Protein AF-A0A7S4DEA1-F1 (afdb_monomer_lite)

Foldseek 3Di:
DDQDDPDPVQDDDADWAWAQDDDQQKTWIWGFDDQDTWIWIQRRVVSDIDTAAEDDDDDAGFHPWHWYWDDDDQWTWIKTAWGAGPVRDIDGWIKIWTWHDDPRIHTYIFTDDPVRDGDPPPDD

Sequence (124 aa):
EALPLPPRDQWIGKRPLVGVANRTGHLIVHVEHKGSNRVLLFDFHKKEWTSVQQIGQPPCVKDGAASVATNMEDKQSLWVFGGEQENGSLSNALFEFKIDLGPQSKYNAFQTDLDGVLIEQKGR

Organism: NCBI:txid91324

Secondary structure (DSSP, 8-state):
-PPPPPPTTT--SS--EEE---SSSEEEEEEEETTEEEEEEEETTTTEEEEEEE-SPPPPPEES-EEEEEEETTEEEEEEE--EETTSPBP--EEEEEEE-STT-EEEEEEE-TT--B------

InterPro domains:
  IPR015915 Kelch-type beta-propeller [G3DSA:2.120.10.80] (9-107)
  IPR015915 Kelch-type beta-propeller [SSF117281] (33-100)

pLDDT: mean 74.73, std 12.16, range [34.91, 87.81]

Radius of gyration: 14.28 Å; chains: 1; bounding box: 41×28×36 Å

Structure (mmCIF, N/CA/C/O backbone):
data_AF-A0A7S4DEA1-F1
#
_entry.id   AF-A0A7S4DEA1-F1
#
loop_
_atom_site.group_PDB
_atom_site.id
_atom_site.type_symbol
_atom_site.label_atom_id
_atom_site.label_alt_id
_atom_site.label_comp_id
_atom_site.label_asym_id
_atom_site.label_entity_id
_atom_site.label_seq_id
_atom_site.pdbx_PDB_ins_code
_atom_site.Cartn_x
_atom_site.Cartn_y
_atom_site.Cartn_z
_atom_site.occupancy
_atom_site.B_iso_or_equiv
_atom_site.auth_seq_id
_atom_site.auth_comp_id
_atom_site.auth_asym_id
_atom_site.auth_atom_id
_atom_site.pdbx_PDB_model_num
ATOM 1 N N . GLU A 1 1 ? -23.482 -15.583 -0.137 1.00 59.22 1 GLU A N 1
ATOM 2 C CA . GLU A 1 1 ? -23.846 -14.214 -0.562 1.00 59.22 1 GLU A CA 1
ATOM 3 C C . GLU A 1 1 ? -22.601 -13.574 -1.170 1.00 59.22 1 GLU A C 1
ATOM 5 O O . GLU A 1 1 ? -21.526 -13.801 -0.626 1.00 59.22 1 GLU A O 1
ATOM 10 N N . ALA A 1 2 ? -22.694 -12.892 -2.315 1.00 64.19 2 ALA A N 1
ATOM 11 C CA . ALA A 1 2 ? -21.530 -12.233 -2.922 1.00 64.19 2 ALA A CA 1
ATOM 12 C C . ALA A 1 2 ? -21.141 -10.981 -2.112 1.00 64.19 2 ALA A C 1
ATOM 14 O O . ALA A 1 2 ? -22.022 -10.307 -1.579 1.00 64.19 2 ALA A O 1
ATOM 15 N N . LEU A 1 3 ? -19.842 -10.675 -2.009 1.00 65.81 3 LEU A N 1
ATOM 16 C CA . LEU A 1 3 ? -19.385 -9.437 -1.368 1.00 65.81 3 LEU A CA 1
ATOM 17 C C . LEU A 1 3 ? -19.885 -8.216 -2.160 1.00 65.81 3 LEU A C 1
ATOM 19 O O . LEU A 1 3 ? -19.933 -8.278 -3.393 1.00 65.81 3 LEU A O 1
ATOM 23 N N . PRO A 1 4 ? -20.245 -7.108 -1.488 1.00 74.88 4 PRO A N 1
ATOM 24 C CA . PRO A 1 4 ? -20.620 -5.885 -2.178 1.00 74.88 4 PRO A CA 1
ATOM 25 C C . PRO A 1 4 ? -19.432 -5.380 -3.000 1.00 74.88 4 PRO A C 1
ATOM 27 O O . PRO A 1 4 ? -18.288 -5.369 -2.538 1.00 74.88 4 PRO A O 1
ATOM 30 N N . LEU A 1 5 ? -19.706 -4.956 -4.231 1.00 68.88 5 LEU A N 1
ATOM 31 C CA . LEU A 1 5 ? -18.684 -4.362 -5.083 1.00 68.88 5 LEU A CA 1
ATOM 32 C C . LEU A 1 5 ? -18.187 -3.050 -4.452 1.00 68.88 5 LEU A C 1
ATOM 34 O O . LEU A 1 5 ? -19.003 -2.306 -3.900 1.00 68.88 5 LEU A O 1
ATOM 38 N N . PRO A 1 6 ? -16.886 -2.727 -4.563 1.00 67.75 6 PRO A N 1
ATOM 39 C CA . PRO A 1 6 ? -16.404 -1.395 -4.240 1.00 67.75 6 PRO A CA 1
ATOM 40 C C . PRO A 1 6 ? -17.182 -0.323 -5.021 1.00 67.75 6 PRO A C 1
ATOM 42 O O . PRO A 1 6 ? -17.655 -0.604 -6.131 1.00 67.75 6 PRO A O 1
ATOM 45 N N . PRO A 1 7 ? -17.311 0.897 -4.475 1.00 70.62 7 PRO A N 1
ATOM 46 C CA . PRO A 1 7 ? -17.949 2.023 -5.151 1.00 70.62 7 PRO A CA 1
ATOM 47 C C . PRO A 1 7 ? -17.453 2.189 -6.597 1.00 70.62 7 PRO A C 1
ATOM 49 O O . PRO A 1 7 ? -16.262 2.060 -6.883 1.00 70.62 7 PRO A O 1
ATOM 52 N N . ARG A 1 8 ? -18.367 2.427 -7.548 1.00 59.81 8 ARG A N 1
ATOM 53 C CA . ARG A 1 8 ? -18.050 2.440 -8.995 1.00 59.81 8 ARG A CA 1
ATOM 54 C C . ARG A 1 8 ? -17.057 3.535 -9.397 1.00 59.81 8 ARG A C 1
ATOM 56 O O . ARG A 1 8 ? -16.355 3.373 -10.382 1.00 59.81 8 ARG A O 1
ATOM 63 N N . ASP A 1 9 ? -16.988 4.618 -8.636 1.00 59.97 9 ASP A N 1
ATOM 64 C CA . ASP A 1 9 ? -16.009 5.706 -8.737 1.00 59.97 9 ASP A CA 1
ATOM 65 C C . ASP A 1 9 ? -14.618 5.336 -8.180 1.00 59.97 9 ASP A C 1
ATOM 67 O O . ASP A 1 9 ? -13.651 6.081 -8.349 1.00 59.97 9 ASP A O 1
ATOM 71 N N . GLN A 1 10 ? -14.504 4.181 -7.521 1.00 57.06 10 GLN A N 1
ATOM 72 C CA . GLN A 1 10 ? -13.250 3.613 -7.024 1.00 57.06 10 GLN A CA 1
ATOM 73 C C . GLN A 1 10 ? -12.718 2.483 -7.918 1.00 57.06 10 GLN A C 1
ATOM 75 O O . GLN A 1 10 ? -11.528 2.183 -7.865 1.00 57.06 10 GLN A O 1
ATOM 80 N N . TRP A 1 11 ? -13.561 1.908 -8.783 1.00 56.12 11 TRP A N 1
ATOM 81 C CA . TRP A 1 11 ? -13.133 1.041 -9.881 1.00 56.12 11 TRP A CA 1
ATOM 82 C C . TRP A 1 11 ? -12.815 1.883 -11.103 1.00 56.12 11 TRP A C 1
ATOM 84 O O . TRP A 1 11 ? -13.720 2.304 -11.822 1.00 56.12 11 TRP A O 1
ATOM 94 N N . ILE A 1 12 ? -11.539 2.110 -11.386 1.00 48.94 12 ILE A N 1
ATOM 95 C CA . ILE A 1 12 ? -11.179 2.806 -12.615 1.00 48.94 12 ILE A CA 1
ATOM 96 C C . ILE A 1 12 ? -9.999 2.095 -13.272 1.00 48.94 12 ILE A C 1
ATOM 98 O O . ILE A 1 12 ? -8.944 1.991 -12.677 1.00 48.94 12 ILE A O 1
ATOM 102 N N . GLY A 1 13 ? -10.226 1.590 -14.490 1.00 49.03 13 GLY A N 1
ATOM 103 C CA . GLY A 1 13 ? -9.223 1.277 -15.516 1.00 49.03 13 GLY A CA 1
ATOM 104 C C . GLY A 1 13 ? -8.019 0.405 -15.127 1.00 49.03 13 GLY A C 1
ATOM 105 O O . GLY A 1 13 ? -7.046 0.898 -14.581 1.00 49.03 13 GLY A O 1
ATOM 106 N N . LYS A 1 14 ? -8.022 -0.841 -15.625 1.00 53.91 14 LYS A N 1
ATOM 107 C CA . LYS A 1 14 ? -6.961 -1.866 -15.515 1.00 53.91 14 LYS A CA 1
ATOM 108 C C . LYS A 1 14 ? -6.759 -2.481 -14.119 1.00 53.91 14 LYS A C 1
ATOM 110 O O . LYS A 1 14 ? -7.408 -2.105 -13.154 1.00 53.91 14 LYS A O 1
ATOM 115 N N . ARG A 1 15 ? -6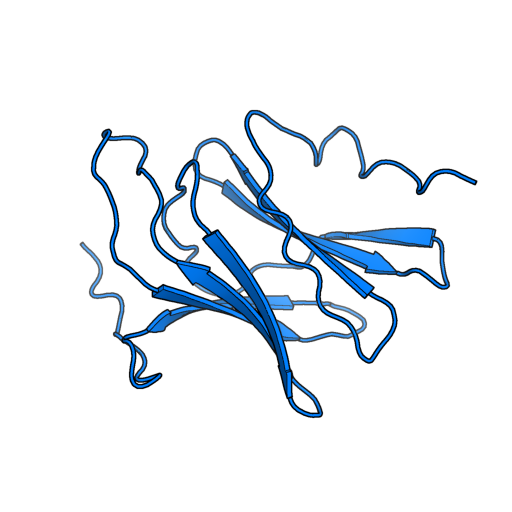.036 -3.612 -14.123 1.00 59.44 15 ARG A N 1
ATOM 116 C CA . ARG A 1 15 ? -6.121 -4.731 -13.170 1.00 59.44 15 ARG A CA 1
ATOM 117 C C . ARG A 1 15 ? -5.814 -4.258 -11.741 1.00 59.44 15 ARG A C 1
ATOM 119 O O . ARG A 1 15 ? -4.654 -3.969 -11.468 1.00 59.44 15 ARG A O 1
ATOM 126 N N . PRO A 1 16 ? -6.803 -4.200 -10.830 1.00 61.03 16 PRO A N 1
ATOM 127 C CA . PRO A 1 16 ? -6.510 -3.905 -9.436 1.00 61.03 16 PRO A CA 1
ATOM 128 C C . PRO A 1 16 ? -5.597 -4.994 -8.874 1.00 61.03 16 PRO A C 1
ATOM 130 O O . PRO A 1 16 ? -5.800 -6.185 -9.138 1.00 61.03 16 PRO A O 1
ATOM 133 N N . LEU A 1 17 ? -4.604 -4.583 -8.096 1.00 63.56 17 LEU A N 1
ATOM 134 C CA . LEU A 1 17 ? -3.746 -5.496 -7.366 1.00 63.56 17 LEU A CA 1
ATOM 135 C C . LEU A 1 17 ? -4.419 -5.821 -6.039 1.00 63.56 17 LEU A C 1
ATOM 137 O O . LEU A 1 17 ? -4.607 -4.986 -5.155 1.00 63.56 17 LEU A O 1
ATOM 141 N N . VAL A 1 18 ? -4.822 -7.075 -5.898 1.00 60.97 18 VAL A N 1
ATOM 142 C CA . VAL A 1 18 ? -5.537 -7.525 -4.707 1.00 60.97 18 VAL A CA 1
ATOM 143 C C . VAL A 1 18 ? -4.548 -8.238 -3.797 1.00 60.97 18 VAL A C 1
ATOM 145 O O . VAL A 1 18 ? -4.128 -9.351 -4.097 1.00 60.97 18 VAL A O 1
ATOM 148 N N . GLY A 1 19 ? -4.185 -7.600 -2.685 1.00 63.03 19 GLY A N 1
ATOM 149 C CA . GLY A 1 19 ? -3.397 -8.224 -1.624 1.00 63.03 19 GLY A CA 1
ATOM 150 C C . GLY A 1 19 ? -4.271 -8.505 -0.407 1.00 63.03 19 GLY A C 1
ATOM 151 O O . GLY A 1 19 ? -4.734 -7.586 0.255 1.00 63.03 19 GLY A O 1
ATOM 152 N N . VAL A 1 20 ? -4.504 -9.774 -0.076 1.00 62.62 20 VAL A N 1
ATOM 153 C CA . VAL A 1 20 ? -5.371 -10.140 1.056 1.00 62.62 20 VAL A CA 1
ATOM 154 C C . VAL A 1 20 ? -4.570 -10.141 2.361 1.00 62.62 20 VAL A C 1
ATOM 156 O O . VAL A 1 20 ? -3.692 -10.982 2.525 1.00 62.62 20 VAL A O 1
ATOM 159 N N . ALA A 1 21 ? -4.890 -9.250 3.306 1.00 62.66 21 ALA A N 1
ATOM 160 C CA . ALA A 1 21 ? -4.334 -9.256 4.668 1.00 62.66 21 ALA A CA 1
ATOM 161 C C . ALA A 1 21 ? -5.394 -9.736 5.666 1.00 62.66 21 ALA A C 1
ATOM 163 O O . ALA A 1 21 ? -6.518 -9.263 5.607 1.00 62.66 21 ALA A O 1
ATOM 164 N N . ASN A 1 22 ? -5.081 -10.625 6.616 1.00 59.72 22 ASN A N 1
ATOM 165 C CA . ASN A 1 22 ? -6.012 -10.952 7.711 1.00 59.72 22 ASN A CA 1
ATOM 166 C C . ASN A 1 22 ? -5.315 -11.270 9.052 1.00 59.72 22 ASN A C 1
ATOM 168 O O . ASN A 1 22 ? -4.438 -12.128 9.127 1.00 59.72 22 ASN A O 1
ATOM 172 N N . ARG A 1 23 ? -5.720 -10.520 10.093 1.00 53.00 23 ARG A N 1
ATOM 173 C CA . ARG A 1 23 ? -5.861 -10.922 11.515 1.00 53.00 23 ARG A CA 1
ATOM 174 C C . ARG A 1 23 ? -7.059 -10.190 12.168 1.00 53.00 23 ARG A C 1
ATOM 176 O O . ARG A 1 23 ? -7.572 -10.649 13.178 1.00 53.00 23 ARG A O 1
ATOM 183 N N . THR A 1 24 ? -7.543 -9.091 11.563 1.00 64.81 24 THR A N 1
ATOM 184 C CA . THR A 1 24 ? -8.628 -8.217 12.068 1.00 64.81 24 THR A CA 1
ATOM 185 C C . THR A 1 24 ? -9.922 -8.224 11.238 1.00 64.81 24 THR A C 1
ATOM 187 O O . THR A 1 24 ? -10.828 -7.457 11.540 1.00 64.81 24 THR A O 1
ATOM 190 N N . GLY A 1 25 ? -10.024 -9.047 10.186 1.00 72.38 25 GLY A N 1
ATOM 191 C CA . GLY A 1 25 ? -11.243 -9.113 9.364 1.00 72.38 25 GLY A CA 1
ATOM 192 C C . GLY A 1 25 ? -11.407 -7.969 8.355 1.00 72.38 25 GLY A C 1
ATOM 193 O O . GLY A 1 25 ? -12.529 -7.529 8.114 1.00 72.38 25 GLY A O 1
ATOM 194 N N . HIS A 1 26 ? -10.313 -7.519 7.732 1.00 78.44 26 HIS A N 1
ATOM 195 C CA . HIS A 1 26 ? -10.351 -6.571 6.613 1.00 78.44 26 HIS A CA 1
ATOM 196 C C . HIS A 1 26 ? -9.820 -7.214 5.327 1.00 78.44 26 HIS A C 1
ATOM 198 O O . HIS A 1 26 ? -8.977 -8.097 5.391 1.00 78.44 26 HIS A O 1
ATOM 204 N N . LEU A 1 27 ? -10.290 -6.778 4.159 1.00 81.25 27 LEU A N 1
ATOM 205 C CA . LEU A 1 27 ? -9.650 -7.045 2.866 1.00 81.25 27 LEU A CA 1
ATOM 206 C C . LEU A 1 27 ? -9.008 -5.746 2.374 1.00 81.25 27 LEU A C 1
ATOM 208 O O . LEU A 1 27 ? -9.680 -4.721 2.302 1.00 81.25 27 LEU A O 1
ATOM 212 N N . ILE A 1 28 ? -7.723 -5.805 2.025 1.00 80.56 28 ILE A N 1
ATOM 213 C CA . ILE A 1 28 ? -6.970 -4.672 1.486 1.00 80.56 28 ILE A CA 1
ATOM 214 C C . ILE A 1 28 ? -6.951 -4.792 -0.038 1.00 80.56 28 ILE A C 1
ATOM 216 O O . ILE A 1 28 ? -6.646 -5.842 -0.596 1.00 80.56 28 ILE A O 1
ATOM 220 N N . VAL A 1 29 ? -7.308 -3.726 -0.737 1.00 80.06 29 VAL A N 1
ATOM 221 C CA . VAL A 1 29 ? -7.267 -3.685 -2.199 1.00 80.06 29 VAL A CA 1
ATOM 222 C C . VAL A 1 29 ? -6.447 -2.484 -2.611 1.00 80.06 29 VAL A C 1
ATOM 224 O O . VAL A 1 29 ? -6.789 -1.353 -2.275 1.00 80.06 29 VAL A O 1
ATOM 227 N N . HIS A 1 30 ? -5.369 -2.727 -3.346 1.00 80.62 30 HIS A N 1
ATOM 228 C CA . HIS A 1 30 ? -4.562 -1.672 -3.932 1.00 80.62 30 HIS A CA 1
ATOM 229 C C . HIS A 1 30 ? -4.957 -1.510 -5.393 1.00 80.62 30 HIS A C 1
ATOM 231 O O . HIS A 1 30 ? -4.868 -2.416 -6.217 1.00 80.62 30 HIS A O 1
ATOM 237 N N . VAL A 1 31 ? -5.490 -0.340 -5.698 1.00 75.38 31 VAL A N 1
ATOM 238 C CA . VAL A 1 31 ? -5.958 0.008 -7.028 1.00 75.38 31 VAL A CA 1
ATOM 239 C C . VAL A 1 31 ? -4.978 1.003 -7.611 1.00 75.38 31 VAL A C 1
ATOM 241 O O . VAL A 1 31 ? -4.732 2.064 -7.034 1.00 75.38 31 VAL A O 1
ATOM 244 N N . GLU A 1 32 ? -4.447 0.661 -8.774 1.00 72.25 32 GLU A N 1
ATOM 245 C CA . GLU A 1 32 ? -3.566 1.526 -9.535 1.00 72.25 32 GLU A CA 1
ATOM 246 C C . GLU A 1 32 ? -4.260 1.961 -10.826 1.00 72.25 32 GLU A C 1
ATOM 248 O O . GLU A 1 32 ? -4.749 1.125 -11.586 1.00 72.25 32 GLU A O 1
ATOM 253 N N . HIS A 1 33 ? -4.333 3.270 -11.075 1.00 64.62 33 HIS A N 1
ATOM 254 C CA . HIS A 1 33 ? -4.991 3.814 -12.261 1.00 64.62 33 HIS A CA 1
ATOM 255 C C . HIS A 1 33 ? -4.433 5.180 -12.664 1.00 64.62 33 HIS A C 1
ATOM 257 O O . HIS A 1 33 ? -4.545 6.128 -11.890 1.00 64.62 33 HIS A O 1
ATOM 263 N N . LYS A 1 34 ? -3.918 5.296 -13.901 1.00 60.09 34 LYS A N 1
ATOM 264 C CA . LYS A 1 34 ? -3.535 6.554 -14.588 1.00 60.09 34 LYS A CA 1
ATOM 265 C C . LYS A 1 34 ? -2.975 7.629 -13.641 1.00 60.09 34 LYS A C 1
ATOM 267 O O . LYS A 1 34 ? -3.608 8.662 -13.417 1.00 60.09 34 LYS A O 1
ATOM 272 N N . GLY A 1 35 ? -1.820 7.351 -13.042 1.00 62.41 35 GLY A N 1
ATOM 273 C CA . GLY A 1 35 ? -1.149 8.265 -12.110 1.00 62.41 35 GLY A CA 1
ATOM 274 C C . GLY A 1 35 ? -1.717 8.340 -10.682 1.00 62.41 35 GLY A C 1
ATOM 275 O O . GLY A 1 35 ? -1.249 9.161 -9.898 1.00 62.41 35 GLY A O 1
ATOM 276 N N . SER A 1 36 ? -2.690 7.505 -10.308 1.00 69.50 36 SER A N 1
ATOM 277 C CA . SER A 1 36 ? -3.231 7.416 -8.946 1.00 69.50 36 SER A CA 1
ATOM 278 C C . SER A 1 36 ? -3.036 6.020 -8.355 1.00 69.50 36 SER A C 1
ATOM 280 O O . SER A 1 36 ? -3.419 5.018 -8.954 1.00 69.50 36 SER A O 1
ATOM 282 N N . ASN A 1 37 ? -2.485 5.986 -7.142 1.00 76.94 37 ASN A N 1
ATOM 283 C CA . ASN A 1 37 ? -2.528 4.836 -6.248 1.00 76.94 37 ASN A CA 1
ATOM 284 C C . ASN A 1 37 ? -3.657 5.046 -5.242 1.00 76.94 37 ASN A C 1
ATOM 286 O O . ASN A 1 37 ? -3.777 6.133 -4.676 1.00 76.94 37 ASN A O 1
ATOM 290 N N . ARG A 1 38 ? -4.477 4.023 -5.012 1.00 80.75 38 ARG A N 1
ATOM 291 C CA . ARG A 1 38 ? -5.511 4.027 -3.976 1.00 80.75 38 ARG A CA 1
ATOM 292 C C . ARG A 1 38 ? -5.453 2.737 -3.188 1.00 80.75 38 ARG A C 1
ATOM 294 O O . ARG A 1 38 ? -5.311 1.666 -3.765 1.00 80.75 38 ARG A O 1
ATOM 301 N N . VAL A 1 39 ? -5.634 2.836 -1.881 1.00 83.94 39 VAL A N 1
ATOM 302 C CA . VAL A 1 39 ? -5.840 1.673 -1.022 1.00 83.94 39 VAL A CA 1
ATOM 303 C C . VAL A 1 39 ? -7.272 1.717 -0.512 1.00 83.94 39 VAL A C 1
ATOM 305 O O . VAL A 1 39 ? -7.726 2.731 0.019 1.00 83.94 39 VAL A O 1
ATOM 308 N N . LEU A 1 40 ? -7.990 0.619 -0.703 1.00 85.19 40 LEU A N 1
ATOM 309 C CA . LEU A 1 40 ? -9.340 0.410 -0.211 1.00 85.19 40 LEU A CA 1
ATOM 310 C C . LEU A 1 40 ? -9.310 -0.678 0.855 1.00 85.19 40 LEU A C 1
ATOM 312 O O . LEU A 1 40 ? -8.605 -1.678 0.717 1.00 85.19 40 LEU A O 1
ATOM 316 N N . LEU A 1 41 ? -10.106 -0.489 1.898 1.00 85.50 41 LEU A N 1
ATOM 317 C CA . LEU A 1 41 ? -10.346 -1.482 2.931 1.00 85.50 41 LEU A CA 1
ATOM 318 C C . LEU A 1 41 ? -11.800 -1.907 2.870 1.00 85.50 41 LEU A C 1
ATOM 320 O O . LEU A 1 41 ? -12.692 -1.062 2.858 1.00 85.50 41 LEU A O 1
ATOM 324 N N . PHE A 1 42 ? -12.035 -3.208 2.871 1.00 85.44 42 PHE A N 1
ATOM 325 C CA . PHE A 1 42 ? -13.357 -3.765 3.088 1.00 85.44 42 PHE A CA 1
ATOM 326 C C . PHE A 1 42 ? -13.438 -4.362 4.488 1.00 85.44 42 PHE A C 1
ATOM 328 O O . PHE A 1 42 ? -12.679 -5.275 4.808 1.00 85.44 42 PHE A O 1
ATOM 335 N N . ASP A 1 43 ? -14.348 -3.845 5.309 1.00 83.62 43 ASP A N 1
ATOM 336 C CA . ASP A 1 43 ? -14.658 -4.371 6.639 1.00 83.62 43 ASP A CA 1
ATOM 337 C C . ASP A 1 43 ? -15.667 -5.522 6.490 1.00 83.62 43 ASP A C 1
ATOM 339 O O . ASP A 1 43 ? -16.811 -5.311 6.076 1.00 83.62 43 ASP A O 1
ATOM 343 N N . PHE A 1 44 ? -15.255 -6.753 6.816 1.00 83.06 44 PHE A N 1
ATOM 344 C CA . PHE A 1 44 ? -16.122 -7.931 6.684 1.00 83.06 44 PHE A CA 1
ATOM 345 C C . PHE A 1 44 ? -17.278 -7.953 7.695 1.00 83.06 44 PHE A C 1
ATOM 347 O O . PHE A 1 44 ? -18.284 -8.619 7.443 1.00 83.06 44 PHE A O 1
ATOM 354 N N . HIS A 1 45 ? -17.165 -7.236 8.815 1.00 84.12 45 HIS A N 1
ATOM 355 C CA . HIS A 1 45 ? -18.212 -7.156 9.831 1.00 84.12 45 HIS A CA 1
ATOM 356 C C . HIS A 1 45 ? -19.302 -6.168 9.422 1.00 84.12 45 HIS A C 1
ATOM 358 O O . HIS A 1 45 ? -20.488 -6.485 9.514 1.00 84.12 45 HIS A O 1
ATOM 364 N N . LYS A 1 46 ? -18.905 -4.988 8.939 1.00 85.69 46 LYS A N 1
ATOM 365 C CA . LYS A 1 46 ? -19.838 -3.939 8.498 1.00 85.69 46 LYS A CA 1
ATOM 366 C C . LYS A 1 46 ? -20.325 -4.137 7.068 1.00 85.69 46 LYS A C 1
ATOM 368 O O . LYS A 1 46 ? -21.361 -3.599 6.700 1.00 85.69 46 LYS A O 1
ATOM 373 N N . LYS A 1 47 ? -19.603 -4.935 6.275 1.00 87.44 47 LYS A N 1
ATOM 374 C CA . LYS A 1 47 ? -19.778 -5.066 4.823 1.00 87.44 47 LYS A CA 1
ATOM 375 C C . LYS A 1 47 ? -19.645 -3.717 4.102 1.00 87.44 47 LYS A C 1
ATOM 377 O O . LYS A 1 47 ? -20.364 -3.446 3.142 1.00 87.44 47 LYS A O 1
ATOM 382 N N . GLU A 1 48 ? -18.706 -2.887 4.546 1.00 87.38 48 GLU A N 1
ATOM 383 C CA . GLU A 1 48 ? -18.511 -1.521 4.052 1.00 87.38 48 GLU A CA 1
ATOM 384 C C . GLU A 1 48 ? -17.102 -1.316 3.491 1.00 87.38 48 GLU A C 1
ATOM 386 O O . GLU A 1 48 ? -16.120 -1.859 4.000 1.00 87.38 48 GLU A O 1
ATOM 391 N N . TRP A 1 49 ? -17.015 -0.500 2.438 1.00 86.50 49 TRP A N 1
ATOM 392 C CA . TRP A 1 49 ? -15.755 -0.076 1.834 1.00 86.50 49 TRP A CA 1
ATOM 393 C C . TRP A 1 49 ? -15.314 1.267 2.410 1.00 86.50 49 TRP A C 1
ATOM 395 O O . TRP A 1 49 ? -16.101 2.208 2.489 1.00 86.50 49 TRP A O 1
ATOM 405 N N . THR A 1 50 ? -14.036 1.376 2.751 1.00 86.19 50 THR A N 1
ATOM 406 C CA . THR A 1 50 ? -13.399 2.608 3.216 1.00 86.19 50 THR A CA 1
ATOM 407 C C . THR A 1 50 ? -12.207 2.923 2.325 1.00 86.19 50 THR A C 1
ATOM 409 O O . THR A 1 50 ? -11.325 2.085 2.134 1.00 86.19 50 THR A O 1
ATOM 412 N N . SER A 1 51 ? -12.163 4.140 1.783 1.00 86.38 51 SER A N 1
ATOM 413 C CA . SER A 1 51 ? -10.961 4.639 1.115 1.00 86.38 51 SER A CA 1
ATOM 414 C C . SER A 1 51 ? -9.944 5.033 2.175 1.00 86.38 51 SER A C 1
ATOM 416 O O . SER A 1 51 ? -10.246 5.835 3.059 1.00 86.38 51 SER A O 1
ATOM 418 N N . VAL A 1 52 ? -8.732 4.502 2.073 1.00 87.44 52 VAL A N 1
ATOM 419 C CA . VAL A 1 52 ? -7.642 4.846 2.983 1.00 87.44 52 VAL A CA 1
ATOM 420 C C . VAL A 1 52 ? -6.971 6.111 2.479 1.00 87.44 52 VAL A C 1
ATOM 422 O O . VAL A 1 52 ? -6.657 6.234 1.293 1.00 87.44 52 VAL A O 1
ATOM 425 N N . GLN A 1 53 ? -6.761 7.073 3.370 1.00 87.81 53 GLN A N 1
ATOM 426 C CA . GLN A 1 53 ? -6.114 8.323 3.007 1.00 87.81 53 GLN A CA 1
ATOM 427 C C . GLN A 1 53 ? -4.612 8.102 2.818 1.00 87.81 53 GLN A C 1
ATOM 429 O O . GLN A 1 53 ? -3.924 7.631 3.721 1.00 87.81 53 GLN A O 1
ATOM 434 N N . GLN A 1 54 ? -4.086 8.509 1.669 1.00 86.56 54 GLN A N 1
ATOM 435 C CA . GLN A 1 54 ? -2.648 8.525 1.457 1.00 86.56 54 GLN A CA 1
ATOM 436 C C . GLN A 1 54 ? -1.982 9.658 2.248 1.00 86.56 54 GLN A C 1
ATOM 438 O O . GLN A 1 54 ? -2.442 10.802 2.224 1.00 86.56 54 GLN A O 1
ATOM 443 N N . ILE A 1 55 ? -0.854 9.350 2.877 1.00 87.62 55 ILE A N 1
ATOM 444 C CA . ILE A 1 55 ? 0.104 10.312 3.422 1.00 87.62 55 ILE A CA 1
ATOM 445 C C . ILE A 1 55 ? 1.467 10.109 2.747 1.00 87.62 55 ILE A C 1
ATOM 447 O O . ILE A 1 55 ? 1.852 8.982 2.458 1.00 87.62 55 ILE A O 1
ATOM 451 N N . GLY A 1 56 ? 2.193 11.197 2.480 1.00 82.00 56 GLY A N 1
ATOM 452 C CA . GLY A 1 56 ? 3.477 11.142 1.770 1.00 82.00 56 GLY A CA 1
ATOM 453 C C . GLY A 1 56 ? 3.349 10.999 0.247 1.00 82.00 56 GLY A C 1
ATOM 454 O O . GLY A 1 56 ? 2.281 11.212 -0.334 1.00 82.00 56 GLY A O 1
ATOM 455 N N . GLN A 1 57 ? 4.464 10.673 -0.411 1.00 79.19 57 GLN A N 1
ATOM 456 C CA . GLN A 1 57 ? 4.542 10.570 -1.869 1.00 79.19 57 GLN A CA 1
ATOM 457 C C . GLN A 1 57 ? 4.114 9.170 -2.342 1.00 79.19 57 GLN A C 1
ATOM 459 O O . GLN A 1 57 ? 4.618 8.176 -1.818 1.00 79.19 57 GLN A O 1
ATOM 464 N N . PRO A 1 58 ? 3.203 9.057 -3.329 1.00 73.44 58 PRO A N 1
ATOM 465 C CA . PRO A 1 58 ? 2.808 7.752 -3.833 1.00 73.44 58 PRO A CA 1
ATOM 466 C C . PRO A 1 58 ? 3.945 7.132 -4.651 1.00 73.44 58 PRO A C 1
ATOM 468 O O . PRO A 1 58 ? 4.713 7.866 -5.280 1.00 73.44 58 PRO A O 1
ATOM 471 N N . PRO A 1 59 ? 4.016 5.795 -4.741 1.00 78.69 59 PRO A N 1
ATOM 472 C CA . PRO A 1 59 ? 4.834 5.132 -5.748 1.00 78.69 59 PRO A CA 1
ATOM 473 C C . PRO A 1 59 ? 4.381 5.537 -7.157 1.00 78.69 59 PRO A C 1
ATOM 475 O O . PRO A 1 59 ? 3.259 6.010 -7.352 1.00 78.69 59 PRO A O 1
ATOM 478 N N . CYS A 1 60 ? 5.226 5.324 -8.165 1.00 74.94 60 CYS A N 1
ATOM 479 C CA . CYS A 1 60 ? 4.738 5.371 -9.541 1.00 74.94 60 CYS A CA 1
ATOM 480 C C . CYS A 1 60 ? 3.713 4.249 -9.772 1.00 74.94 60 CYS A C 1
ATOM 482 O O . CYS A 1 60 ? 3.804 3.194 -9.148 1.00 74.94 60 CYS A O 1
ATOM 484 N N . VAL A 1 61 ? 2.741 4.497 -10.651 1.00 72.62 61 VAL A N 1
ATOM 485 C CA . VAL A 1 61 ? 1.766 3.486 -11.085 1.00 72.62 61 VAL A CA 1
ATOM 486 C C . VAL A 1 61 ? 2.454 2.449 -11.978 1.00 72.62 61 VAL A C 1
ATOM 488 O O . VAL A 1 61 ? 3.291 2.800 -12.817 1.00 72.62 61 VAL A O 1
ATOM 491 N N . LYS A 1 62 ? 2.102 1.179 -11.791 1.00 77.19 62 LYS A N 1
ATOM 492 C CA . LYS A 1 62 ? 2.660 -0.010 -12.418 1.00 77.19 62 LYS A CA 1
ATOM 493 C C . LYS A 1 62 ? 1.563 -1.036 -12.735 1.00 77.19 62 LYS A C 1
ATOM 495 O O . LYS A 1 62 ? 0.730 -1.377 -11.902 1.00 77.19 62 LYS A O 1
ATOM 500 N N . ASP A 1 63 ? 1.590 -1.590 -13.942 1.00 77.12 63 ASP A N 1
ATOM 501 C CA . ASP A 1 63 ? 0.716 -2.704 -14.334 1.00 77.12 63 ASP A CA 1
ATOM 502 C C . ASP A 1 63 ? 1.396 -4.046 -14.005 1.00 77.12 63 ASP A C 1
ATOM 504 O O . ASP A 1 63 ? 2.617 -4.187 -14.105 1.00 77.12 63 ASP A O 1
ATOM 508 N N . GLY A 1 64 ? 0.612 -5.046 -13.600 1.00 75.50 64 GLY A N 1
ATOM 509 C CA . GLY A 1 64 ? 1.096 -6.415 -13.386 1.00 75.50 64 GLY A CA 1
ATOM 510 C C . GLY A 1 64 ? 2.104 -6.622 -12.247 1.00 75.50 64 GLY A C 1
ATOM 511 O O . GLY A 1 64 ? 2.804 -7.635 -12.259 1.00 75.50 64 GLY A O 1
ATOM 512 N N . ALA A 1 65 ? 2.206 -5.706 -11.277 1.00 82.00 65 ALA A N 1
ATOM 513 C CA . ALA A 1 65 ? 3.037 -5.934 -10.093 1.00 82.00 65 ALA A CA 1
ATOM 514 C C . ALA A 1 65 ? 2.478 -7.078 -9.224 1.00 82.00 65 ALA A C 1
ATOM 516 O O . ALA A 1 65 ? 1.283 -7.376 -9.237 1.00 82.00 65 ALA A O 1
ATOM 517 N N . ALA A 1 66 ? 3.348 -7.740 -8.466 1.00 84.38 66 ALA A N 1
ATOM 518 C CA . ALA A 1 66 ? 2.936 -8.738 -7.485 1.00 84.38 66 ALA A CA 1
ATOM 519 C C . ALA A 1 66 ? 2.681 -8.055 -6.141 1.00 84.38 66 ALA A C 1
ATOM 521 O O . ALA A 1 66 ? 3.438 -7.162 -5.759 1.00 84.38 66 ALA A O 1
ATOM 522 N N . SER A 1 67 ? 1.658 -8.493 -5.405 1.00 83.56 67 SER A N 1
ATOM 523 C CA . SER A 1 67 ? 1.389 -7.974 -4.067 1.00 83.56 67 SER A CA 1
ATOM 524 C C . SER A 1 67 ? 1.173 -9.078 -3.036 1.00 83.56 67 SER A C 1
ATOM 526 O O . SER A 1 67 ? 0.607 -10.133 -3.323 1.00 83.56 67 SER A O 1
ATOM 528 N N . VAL A 1 68 ? 1.655 -8.838 -1.818 1.00 84.06 68 VAL A N 1
ATOM 529 C CA . VAL A 1 68 ? 1.455 -9.716 -0.664 1.00 84.06 68 VAL A CA 1
ATOM 530 C C . VAL A 1 68 ? 1.160 -8.866 0.554 1.00 84.06 68 VAL A C 1
ATOM 532 O O . VAL A 1 68 ? 1.862 -7.898 0.833 1.00 84.06 68 VAL A O 1
ATOM 535 N N . ALA A 1 69 ? 0.113 -9.213 1.289 1.00 82.00 69 ALA A N 1
ATOM 536 C CA . ALA A 1 69 ? -0.168 -8.536 2.538 1.00 82.00 69 ALA A CA 1
ATOM 537 C C . ALA A 1 69 ? 0.388 -9.339 3.714 1.00 82.00 69 ALA A C 1
ATOM 539 O O . ALA A 1 69 ? 0.292 -10.566 3.759 1.00 82.00 69 ALA A O 1
ATOM 540 N N . THR A 1 70 ? 0.980 -8.632 4.667 1.00 79.38 70 THR A N 1
ATOM 541 C CA . THR A 1 70 ? 1.626 -9.204 5.844 1.00 79.38 70 THR A CA 1
ATOM 542 C C . THR A 1 70 ? 1.104 -8.525 7.091 1.00 79.38 70 THR A C 1
ATOM 544 O O . THR A 1 70 ? 1.010 -7.297 7.139 1.00 79.38 70 THR A O 1
ATOM 547 N N . ASN A 1 71 ? 0.845 -9.329 8.118 1.00 73.44 71 ASN A N 1
ATOM 548 C CA . ASN A 1 71 ? 0.358 -8.847 9.398 1.00 73.44 71 ASN A CA 1
ATOM 549 C C . ASN A 1 71 ? 1.363 -9.174 10.486 1.00 73.44 71 ASN A C 1
ATOM 551 O O . ASN A 1 71 ? 1.589 -10.346 10.785 1.00 73.44 71 ASN A O 1
ATOM 555 N N . MET A 1 72 ? 1.928 -8.137 11.093 1.00 63.16 72 MET A N 1
ATOM 556 C CA . MET A 1 72 ? 2.735 -8.271 12.300 1.00 63.16 72 MET A CA 1
ATOM 557 C C . MET A 1 72 ? 2.072 -7.473 13.408 1.00 63.16 72 MET A C 1
ATOM 559 O O . MET A 1 72 ? 2.061 -6.253 13.333 1.00 63.16 72 MET A O 1
ATOM 563 N N . GLU A 1 73 ? 1.525 -8.182 14.398 1.00 63.00 73 GLU A N 1
ATOM 564 C CA . GLU A 1 73 ? 0.904 -7.646 15.622 1.00 63.00 73 GLU A CA 1
ATOM 565 C C . GLU A 1 73 ? -0.051 -6.463 15.370 1.00 63.00 73 GLU A C 1
ATOM 567 O O . GLU A 1 73 ? -1.231 -6.710 15.119 1.00 63.00 73 GLU A O 1
ATOM 572 N N . ASP A 1 74 ? 0.460 -5.228 15.352 1.00 58.91 74 ASP A N 1
ATOM 573 C CA . ASP A 1 74 ? -0.295 -3.975 15.196 1.00 58.91 74 ASP A CA 1
ATOM 574 C C . ASP A 1 74 ? -0.112 -3.277 13.833 1.00 58.91 74 ASP A C 1
ATOM 576 O O . ASP A 1 74 ? -0.619 -2.178 13.612 1.00 58.91 74 ASP A O 1
ATOM 580 N N . LYS A 1 75 ? 0.624 -3.888 12.900 1.00 67.56 75 LYS A N 1
ATOM 581 C CA . LYS A 1 75 ? 0.949 -3.314 11.588 1.00 67.56 75 LYS A CA 1
ATOM 582 C C . LYS A 1 75 ? 0.341 -4.145 10.470 1.00 67.56 75 LYS A C 1
ATOM 584 O O . LYS A 1 75 ? 0.589 -5.349 10.362 1.00 67.56 75 LYS A O 1
ATOM 589 N N . GLN A 1 76 ? -0.447 -3.481 9.630 1.00 80.31 76 GLN A N 1
ATOM 590 C CA . GLN A 1 76 ? -0.899 -4.020 8.355 1.00 80.31 76 GLN A CA 1
ATOM 591 C C . GLN A 1 76 ? 0.021 -3.460 7.275 1.00 80.31 76 GLN A C 1
ATOM 593 O O . GLN A 1 76 ? 0.019 -2.254 7.029 1.00 80.31 76 GLN A O 1
ATOM 598 N N . SER A 1 77 ? 0.803 -4.327 6.642 1.00 83.25 77 SER A N 1
ATOM 599 C CA . SER A 1 77 ? 1.651 -3.927 5.521 1.00 83.25 77 SER A CA 1
ATOM 600 C C . SER A 1 77 ? 1.198 -4.639 4.258 1.00 83.25 77 SER A C 1
ATOM 602 O O . SER A 1 77 ? 0.947 -5.844 4.265 1.00 83.25 77 SER A O 1
ATOM 604 N N . LEU A 1 78 ? 1.110 -3.900 3.159 1.00 84.44 78 LEU A N 1
ATOM 605 C CA . LEU A 1 78 ? 0.974 -4.456 1.821 1.00 84.44 78 LEU A CA 1
ATOM 606 C C . LEU A 1 78 ? 2.293 -4.249 1.080 1.00 84.44 78 LEU A C 1
ATOM 608 O O . LEU A 1 78 ? 2.716 -3.125 0.836 1.00 84.44 78 LEU A O 1
ATOM 612 N N . TRP A 1 79 ? 2.938 -5.342 0.714 1.00 85.62 79 TRP A N 1
ATOM 613 C CA . TRP A 1 79 ? 4.155 -5.328 -0.076 1.00 85.62 79 TRP A CA 1
ATOM 614 C C . TRP A 1 79 ? 3.798 -5.421 -1.548 1.00 85.62 79 TRP A C 1
ATOM 616 O O . TRP A 1 79 ? 2.995 -6.269 -1.934 1.00 85.62 79 TRP A O 1
ATOM 626 N N . VAL A 1 80 ? 4.405 -4.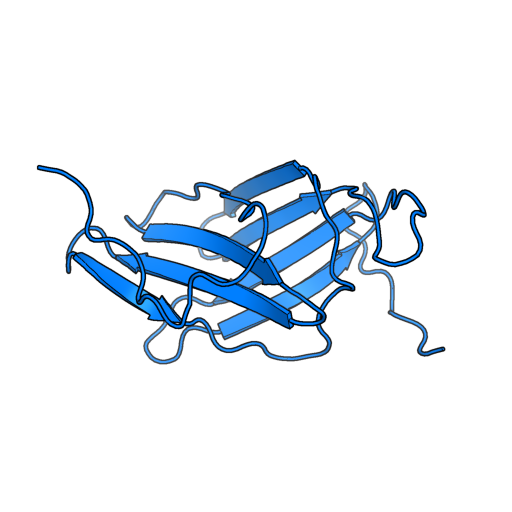566 -2.364 1.00 85.25 80 VAL A N 1
ATOM 627 C CA . VAL A 1 80 ? 4.218 -4.527 -3.815 1.00 85.25 80 VAL A CA 1
ATOM 628 C C . VAL A 1 80 ? 5.582 -4.599 -4.479 1.00 85.25 80 VAL A C 1
ATOM 630 O O . VAL A 1 80 ? 6.455 -3.769 -4.220 1.00 85.25 80 VAL A O 1
ATOM 633 N N . PHE A 1 81 ? 5.776 -5.594 -5.337 1.00 86.88 81 PHE A N 1
ATOM 634 C CA . PHE A 1 81 ? 7.036 -5.834 -6.023 1.00 86.88 81 PHE A CA 1
ATOM 635 C C . PHE A 1 81 ? 6.863 -5.831 -7.536 1.00 86.88 81 PHE A C 1
ATOM 637 O O . PHE A 1 81 ? 5.976 -6.479 -8.096 1.00 86.88 81 PHE A O 1
ATOM 644 N N . GLY A 1 82 ? 7.796 -5.157 -8.197 1.00 86.00 82 GLY A N 1
ATOM 645 C CA . GLY A 1 82 ? 7.933 -5.206 -9.641 1.00 86.00 82 GLY A CA 1
ATOM 646 C C . GLY A 1 82 ? 6.875 -4.390 -10.376 1.00 86.00 82 GLY A C 1
ATOM 647 O O . GLY A 1 82 ? 6.513 -3.309 -9.911 1.00 86.00 82 GLY A O 1
ATOM 648 N N . GLY A 1 83 ? 6.420 -4.898 -11.523 1.00 84.00 83 GLY A N 1
ATOM 649 C CA . GLY A 1 83 ? 5.434 -4.266 -12.406 1.00 84.00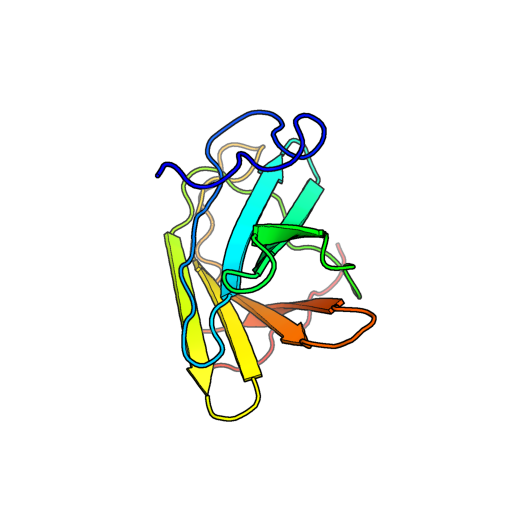 83 GLY A CA 1
ATOM 650 C C . GLY A 1 83 ? 6.044 -3.450 -13.549 1.00 84.00 83 GLY A C 1
ATOM 651 O O . GLY A 1 83 ? 7.241 -3.154 -13.566 1.00 84.00 83 GLY A O 1
ATOM 652 N N . GLU A 1 84 ? 5.208 -3.093 -14.516 1.00 82.69 84 GLU A N 1
ATOM 653 C CA . GLU A 1 84 ? 5.555 -2.305 -15.700 1.00 82.69 84 GLU A CA 1
ATOM 654 C C . GLU A 1 84 ? 5.065 -0.863 -15.539 1.00 82.69 84 GLU A C 1
ATOM 656 O O . GLU A 1 84 ? 3.880 -0.622 -15.321 1.00 82.69 84 GLU A O 1
ATOM 661 N N . GLN A 1 85 ? 5.974 0.103 -15.637 1.00 81.56 85 GLN A N 1
ATOM 662 C CA . GLN A 1 85 ? 5.649 1.529 -15.550 1.00 81.56 85 GLN A CA 1
ATOM 663 C C . GLN A 1 85 ? 4.958 2.029 -16.827 1.00 81.56 85 GLN A C 1
ATOM 665 O O . GLN A 1 85 ? 5.068 1.415 -17.884 1.00 81.56 85 GLN A O 1
ATOM 670 N N . GLU A 1 86 ? 4.321 3.205 -16.772 1.00 76.69 86 GLU A N 1
ATOM 671 C CA . GLU A 1 86 ? 3.628 3.799 -17.935 1.00 76.69 86 GLU A CA 1
ATOM 672 C C . GLU A 1 86 ? 4.522 3.979 -19.180 1.00 76.69 86 GLU A C 1
ATOM 674 O O . GLU A 1 86 ? 4.026 3.979 -20.303 1.00 76.69 86 GLU A O 1
ATOM 679 N N . ASN A 1 87 ? 5.843 4.098 -19.003 1.00 82.19 87 ASN A N 1
ATOM 680 C CA . ASN A 1 87 ? 6.817 4.199 -20.095 1.00 82.19 87 ASN A CA 1
ATOM 681 C C . ASN A 1 87 ? 7.252 2.837 -20.688 1.00 82.19 87 ASN A C 1
ATOM 683 O O . ASN A 1 87 ? 8.188 2.805 -21.486 1.00 82.19 87 ASN A O 1
ATOM 687 N N . GLY A 1 88 ? 6.638 1.727 -20.267 1.00 82.12 88 GLY A N 1
ATOM 688 C CA . GLY A 1 88 ? 6.965 0.361 -20.691 1.00 82.12 88 GLY A CA 1
ATOM 689 C C . GLY A 1 88 ? 8.192 -0.254 -20.008 1.00 82.12 88 GLY A C 1
ATOM 690 O O . GLY A 1 88 ? 8.596 -1.367 -20.340 1.00 82.12 88 GLY A O 1
ATOM 691 N N . SER A 1 89 ? 8.829 0.451 -19.066 1.00 85.75 89 SER A N 1
ATOM 692 C CA . SER A 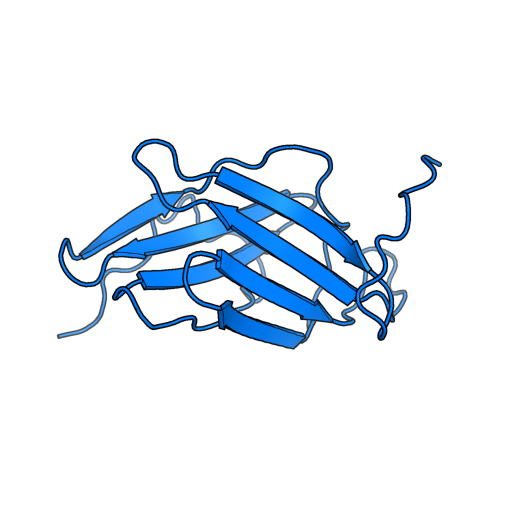1 89 ? 9.979 -0.092 -18.335 1.00 85.75 89 SER A CA 1
ATOM 693 C C . SER A 1 89 ? 9.546 -0.989 -17.177 1.00 85.75 89 SER A C 1
ATOM 695 O O . SER A 1 89 ? 8.662 -0.640 -16.389 1.00 85.75 89 SER A O 1
ATOM 697 N N . LEU A 1 90 ? 10.216 -2.134 -17.036 1.00 84.38 90 LEU A N 1
ATOM 698 C CA . LEU A 1 90 ? 10.027 -3.028 -15.898 1.00 84.38 90 LEU A CA 1
ATOM 699 C C . LEU A 1 90 ? 10.711 -2.454 -14.656 1.00 84.38 90 LEU A C 1
ATOM 701 O O . LEU A 1 90 ? 11.864 -2.023 -14.697 1.00 84.38 90 LEU A O 1
ATOM 705 N N . SER A 1 91 ? 9.993 -2.462 -13.539 1.00 83.19 91 SER A N 1
ATOM 706 C CA . SER A 1 91 ? 10.515 -2.097 -12.230 1.00 83.19 91 SER A CA 1
ATOM 707 C C . SER A 1 91 ? 10.963 -3.353 -11.487 1.00 83.19 91 SER A C 1
ATOM 709 O O . SER A 1 91 ? 10.312 -4.387 -11.559 1.00 83.19 91 SER A O 1
ATOM 711 N N . ASN A 1 92 ? 12.050 -3.252 -10.729 1.00 85.50 92 ASN A N 1
ATOM 712 C CA . ASN A 1 92 ? 12.464 -4.223 -9.712 1.00 85.50 92 ASN A CA 1
ATOM 713 C C . ASN A 1 92 ? 12.334 -3.642 -8.292 1.00 85.50 92 ASN A C 1
ATOM 715 O O . ASN A 1 92 ? 12.905 -4.178 -7.348 1.00 85.50 92 ASN A O 1
ATOM 719 N N . ALA A 1 93 ? 11.632 -2.514 -8.144 1.00 84.50 93 ALA A N 1
ATOM 720 C CA . ALA A 1 93 ? 11.480 -1.854 -6.858 1.00 84.50 93 ALA A CA 1
ATOM 721 C C . ALA A 1 93 ? 10.458 -2.588 -5.984 1.00 84.50 93 ALA A C 1
ATOM 723 O O . ALA A 1 93 ? 9.376 -2.957 -6.458 1.00 84.50 93 ALA A O 1
ATOM 724 N N . LEU A 1 94 ? 10.807 -2.736 -4.708 1.00 86.75 94 LEU A N 1
ATOM 725 C CA . LEU A 1 94 ? 9.942 -3.224 -3.647 1.00 86.75 94 LEU A CA 1
ATOM 726 C C . LEU A 1 94 ? 9.376 -2.028 -2.878 1.00 86.75 94 LEU A C 1
ATOM 728 O O . LEU A 1 94 ? 10.109 -1.112 -2.500 1.00 86.75 94 LEU A O 1
ATOM 732 N N . PHE A 1 95 ? 8.066 -2.036 -2.671 1.00 87.19 95 PHE A N 1
ATOM 733 C CA . PHE A 1 95 ? 7.357 -1.027 -1.905 1.00 87.19 95 PHE A CA 1
ATOM 734 C C . PHE A 1 95 ? 6.622 -1.668 -0.738 1.00 87.19 95 PHE A C 1
ATOM 736 O O . PHE A 1 95 ? 5.947 -2.679 -0.912 1.00 87.19 95 PHE A O 1
ATOM 743 N N . GLU A 1 96 ? 6.711 -1.042 0.428 1.00 87.19 96 GLU A N 1
ATOM 744 C CA . GLU A 1 96 ? 5.898 -1.367 1.593 1.00 87.19 96 GLU A CA 1
ATOM 745 C C . GLU A 1 96 ? 4.851 -0.269 1.796 1.00 87.19 96 GLU A C 1
ATOM 747 O O . GLU A 1 96 ? 5.182 0.884 2.074 1.00 87.19 96 GLU A O 1
ATOM 752 N N . PHE A 1 97 ? 3.579 -0.632 1.681 1.00 85.44 97 PHE A N 1
ATOM 753 C CA . PHE A 1 97 ? 2.441 0.197 2.047 1.00 85.44 97 PHE A CA 1
ATOM 754 C C . PHE A 1 97 ? 2.086 -0.104 3.500 1.00 85.44 97 PHE A C 1
ATOM 756 O O . PHE A 1 97 ? 1.440 -1.111 3.787 1.00 85.44 97 PHE A O 1
ATOM 763 N N . LYS A 1 98 ? 2.507 0.768 4.416 1.00 86.44 98 LYS A N 1
ATOM 764 C CA . LYS A 1 98 ? 2.140 0.693 5.834 1.00 86.44 98 LYS A CA 1
ATOM 765 C C . LYS A 1 98 ? 0.770 1.312 6.015 1.00 86.44 98 LYS A C 1
ATOM 767 O O . LYS A 1 98 ? 0.584 2.479 5.673 1.00 86.44 98 LYS A O 1
ATOM 772 N N . ILE A 1 99 ? -0.170 0.529 6.524 1.00 85.06 99 ILE A N 1
ATOM 773 C CA . ILE A 1 99 ? -1.570 0.911 6.672 1.00 85.06 99 ILE A CA 1
ATOM 774 C C . ILE A 1 99 ? -1.886 1.001 8.162 1.00 85.06 99 ILE A C 1
ATOM 776 O O . ILE A 1 99 ? -1.865 0.004 8.885 1.00 85.06 99 ILE A O 1
ATOM 780 N N . ASP A 1 100 ? -2.218 2.211 8.597 1.00 84.75 100 ASP A N 1
ATOM 781 C CA . ASP A 1 100 ? -2.667 2.505 9.948 1.00 84.75 100 ASP A CA 1
ATOM 782 C C . ASP A 1 100 ? -4.190 2.381 9.991 1.00 84.75 100 ASP A C 1
ATOM 784 O O . ASP A 1 100 ? -4.922 3.220 9.450 1.00 84.75 100 ASP A O 1
ATOM 788 N N . LEU A 1 101 ? -4.672 1.312 10.627 1.00 78.69 101 LEU A N 1
ATOM 789 C CA . LEU A 1 101 ? -6.098 1.084 10.831 1.00 78.69 101 LEU A CA 1
ATOM 790 C C . LEU A 1 101 ? -6.602 1.940 11.998 1.00 78.69 101 LEU A C 1
ATOM 792 O O . LEU A 1 101 ? -6.155 1.809 13.134 1.00 78.69 101 LEU A O 1
ATOM 796 N N . GLY A 1 102 ? -7.574 2.804 11.722 1.00 79.06 102 GLY A N 1
ATOM 797 C CA . GLY A 1 102 ? -8.210 3.656 12.724 1.00 79.06 102 GLY A CA 1
ATOM 798 C C . GLY A 1 102 ? -9.413 4.414 12.156 1.00 79.06 102 GLY A C 1
ATOM 799 O O . GLY A 1 102 ? -9.743 4.242 10.978 1.00 79.06 102 GLY A O 1
ATOM 800 N N . PRO A 1 103 ? -10.057 5.291 12.953 1.00 78.56 103 PRO A N 1
ATOM 801 C CA . PRO A 1 103 ? -11.197 6.099 12.501 1.00 78.56 103 PRO A CA 1
ATOM 802 C C . PRO A 1 103 ? -10.890 6.935 11.251 1.00 78.56 103 PRO A C 1
ATOM 804 O O . PRO A 1 103 ? -11.767 7.178 10.431 1.00 78.56 103 PRO A O 1
ATOM 807 N N . GLN A 1 104 ? -9.630 7.348 11.097 1.00 81.94 104 GLN A N 1
ATOM 808 C CA . GLN A 1 104 ? -9.090 7.954 9.884 1.00 81.94 104 GLN A CA 1
ATOM 809 C C . GLN A 1 104 ? -7.983 7.055 9.344 1.00 81.94 104 GLN A C 1
ATOM 811 O O . GLN A 1 104 ? -6.804 7.350 9.536 1.00 81.94 104 GLN A O 1
ATOM 816 N N . SER A 1 105 ? -8.367 5.933 8.735 1.00 84.19 105 SER A N 1
ATOM 817 C CA . SER A 1 105 ? -7.395 4.977 8.205 1.00 84.19 105 SER A CA 1
ATOM 818 C C . SER A 1 105 ? -6.488 5.661 7.181 1.00 84.19 105 SER A C 1
ATOM 820 O O . SER A 1 105 ? -6.969 6.320 6.251 1.00 84.19 105 SER A O 1
ATOM 822 N N . LYS A 1 106 ? -5.176 5.513 7.364 1.00 87.06 106 LYS A N 1
ATOM 823 C CA . LYS A 1 106 ? -4.139 6.148 6.540 1.00 87.06 106 LYS A CA 1
ATOM 824 C C . LYS A 1 106 ? -3.168 5.108 6.012 1.00 87.06 106 LYS A C 1
ATOM 826 O O . LYS A 1 106 ? -3.003 4.054 6.615 1.00 87.06 106 LYS A O 1
ATOM 831 N N . TYR A 1 107 ? -2.521 5.409 4.894 1.00 86.62 107 TYR A N 1
ATOM 832 C CA . TYR A 1 107 ? -1.388 4.622 4.432 1.00 86.62 107 TYR A CA 1
ATOM 833 C C . TYR A 1 107 ? -0.243 5.505 3.963 1.00 86.62 107 TYR A C 1
ATOM 835 O O . TYR A 1 107 ? -0.461 6.563 3.370 1.00 86.62 107 TYR A O 1
ATOM 843 N N . ASN A 1 108 ? 0.977 5.034 4.194 1.00 86.75 108 ASN A N 1
ATOM 844 C CA . ASN A 1 108 ? 2.186 5.577 3.591 1.00 86.75 108 ASN A CA 1
ATOM 845 C C . ASN A 1 108 ? 2.895 4.469 2.813 1.00 86.75 108 ASN A C 1
ATOM 847 O O . ASN A 1 108 ? 2.836 3.305 3.209 1.00 86.75 108 ASN A O 1
ATOM 851 N N . ALA A 1 109 ? 3.557 4.824 1.720 1.00 85.81 109 ALA A N 1
ATOM 852 C CA . ALA A 1 109 ? 4.266 3.880 0.877 1.00 85.81 109 ALA A CA 1
ATOM 853 C C . ALA A 1 109 ? 5.753 4.221 0.864 1.00 85.81 109 ALA A C 1
ATOM 855 O O . ALA A 1 109 ? 6.145 5.346 0.555 1.00 85.81 109 ALA A O 1
ATOM 856 N N . PHE A 1 110 ? 6.585 3.236 1.166 1.00 85.19 110 PHE A N 1
ATOM 857 C CA . PHE A 1 110 ? 8.027 3.404 1.211 1.00 85.19 110 PHE A CA 1
ATOM 858 C C . PHE A 1 110 ? 8.683 2.485 0.206 1.00 85.19 110 PHE A C 1
ATOM 860 O O . PHE A 1 110 ? 8.347 1.304 0.141 1.00 85.19 110 PHE A O 1
ATOM 867 N N . GLN A 1 111 ? 9.632 3.017 -0.559 1.00 84.81 111 GLN A N 1
ATOM 868 C CA . GLN A 1 111 ? 10.525 2.156 -1.312 1.00 84.81 111 GLN A CA 1
ATOM 869 C C . GLN A 1 111 ? 11.535 1.547 -0.345 1.00 84.81 111 GLN A C 1
ATOM 871 O O . GLN A 1 111 ? 12.078 2.235 0.522 1.00 84.81 111 GLN A O 1
ATOM 876 N N . THR A 1 112 ? 11.793 0.261 -0.504 1.00 78.06 112 THR A N 1
ATOM 877 C CA . THR A 1 112 ? 12.732 -0.468 0.336 1.00 78.06 112 THR A CA 1
ATOM 878 C C . THR A 1 112 ? 13.535 -1.456 -0.499 1.00 78.06 112 THR A C 1
ATOM 880 O O . THR A 1 112 ? 13.148 -1.792 -1.622 1.00 78.06 112 THR A O 1
ATOM 883 N N . ASP A 1 113 ? 14.704 -1.844 -0.002 1.00 76.19 113 ASP A N 1
ATOM 884 C CA . ASP A 1 113 ? 15.459 -2.965 -0.547 1.00 76.19 113 ASP A CA 1
ATOM 885 C C . ASP A 1 113 ? 14.988 -4.301 0.056 1.00 76.19 113 ASP A C 1
ATOM 887 O O . ASP A 1 113 ? 14.026 -4.369 0.823 1.00 76.19 113 ASP A O 1
ATOM 891 N N . LEU A 1 114 ? 15.644 -5.394 -0.339 1.00 64.88 114 LEU A N 1
ATOM 892 C CA . LEU A 1 114 ? 15.322 -6.738 0.148 1.00 64.88 114 LEU A CA 1
ATOM 893 C C . LEU A 1 114 ? 15.634 -6.925 1.643 1.00 64.88 114 LEU A C 1
ATOM 895 O O . LEU A 1 114 ? 15.111 -7.861 2.243 1.00 64.88 114 LEU A O 1
ATOM 899 N N . ASP A 1 115 ? 16.434 -6.034 2.234 1.00 67.38 115 ASP A N 1
ATOM 900 C CA . ASP A 1 115 ? 16.798 -6.053 3.652 1.00 67.38 115 ASP A CA 1
ATOM 901 C C . ASP A 1 115 ? 15.826 -5.218 4.510 1.00 67.38 115 ASP A C 1
ATOM 903 O O . ASP A 1 115 ? 15.992 -5.108 5.727 1.00 67.38 115 ASP A O 1
ATOM 907 N N . GLY A 1 116 ? 14.783 -4.636 3.901 1.00 57.94 116 GLY A N 1
ATOM 908 C CA . GLY A 1 116 ? 13.810 -3.800 4.602 1.00 57.94 116 GLY A CA 1
ATOM 909 C C . GLY A 1 116 ? 14.347 -2.409 4.954 1.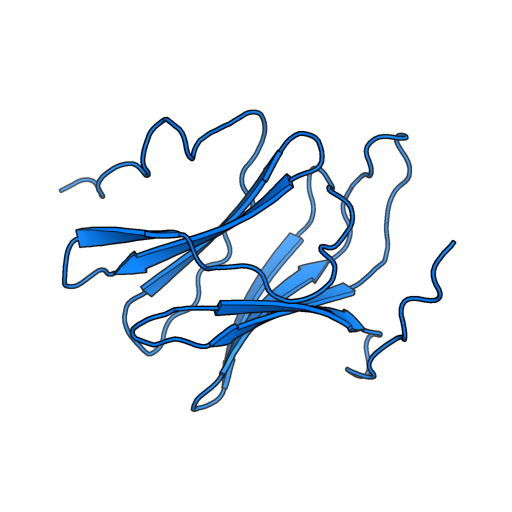00 57.94 116 GLY A C 1
ATOM 910 O O . GLY A 1 116 ? 13.737 -1.694 5.757 1.00 57.94 116 GLY A O 1
ATOM 911 N N . VAL A 1 117 ? 15.482 -1.998 4.378 1.00 67.69 117 VAL A N 1
ATOM 912 C CA . VAL A 1 117 ? 16.042 -0.661 4.573 1.00 67.69 117 VAL A CA 1
ATOM 913 C C . VAL A 1 117 ? 15.265 0.321 3.705 1.00 67.69 117 VAL A C 1
ATOM 915 O O . VAL A 1 117 ? 15.017 0.085 2.520 1.00 67.69 117 VAL A O 1
ATOM 918 N N . LEU A 1 118 ? 14.834 1.430 4.308 1.00 66.38 118 LEU A N 1
ATOM 919 C CA . LEU A 1 118 ? 14.141 2.503 3.601 1.00 66.38 118 LEU A CA 1
ATOM 920 C C . LEU A 1 118 ? 15.104 3.153 2.607 1.00 66.38 118 LEU A C 1
ATOM 922 O O . LEU A 1 118 ? 16.117 3.732 3.001 1.00 66.38 118 LEU A O 1
ATOM 926 N N . ILE A 1 119 ? 14.763 3.094 1.324 1.00 67.69 119 ILE A N 1
ATOM 927 C CA . ILE A 1 119 ? 15.482 3.831 0.292 1.00 67.69 119 ILE A CA 1
ATOM 928 C C . ILE A 1 119 ? 14.845 5.219 0.238 1.00 67.69 119 ILE A C 1
ATOM 930 O O . ILE A 1 119 ? 13.683 5.352 -0.154 1.00 67.69 119 ILE A O 1
ATOM 934 N N . GLU A 1 120 ? 15.581 6.258 0.645 1.00 55.88 120 GLU A N 1
ATOM 935 C CA . GLU A 1 120 ? 15.137 7.639 0.438 1.00 55.88 120 GLU A CA 1
ATOM 936 C C . GLU A 1 120 ? 14.798 7.843 -1.043 1.00 55.88 120 GLU A C 1
ATOM 938 O O . GLU A 1 120 ? 15.649 7.659 -1.922 1.00 55.88 120 GLU A O 1
ATOM 943 N N . GLN A 1 121 ? 13.559 8.251 -1.329 1.00 51.50 121 GLN A N 1
ATOM 944 C CA . GLN A 1 121 ? 13.223 8.734 -2.660 1.00 51.50 121 GLN A CA 1
ATOM 945 C C . GLN A 1 121 ? 13.955 10.059 -2.875 1.00 51.50 121 GLN A C 1
ATOM 947 O O . GLN A 1 121 ? 13.479 11.123 -2.482 1.00 51.50 121 GLN A O 1
ATOM 952 N N . LYS A 1 122 ? 15.137 10.010 -3.497 1.00 38.81 122 LYS A N 1
ATOM 953 C CA . LYS A 1 122 ? 15.755 11.214 -4.053 1.00 38.81 122 LYS A CA 1
ATOM 954 C C . LYS A 1 122 ? 14.837 11.726 -5.158 1.00 38.81 122 LYS A C 1
ATOM 956 O O . LYS A 1 122 ? 14.709 11.083 -6.199 1.00 38.81 122 LYS A O 1
ATOM 961 N N . GLY A 1 123 ? 14.184 12.858 -4.892 1.00 38.53 123 GLY A N 1
ATOM 962 C CA . GLY A 1 123 ? 13.383 13.577 -5.876 1.00 38.53 123 GLY A CA 1
ATOM 963 C C . GLY A 1 123 ? 14.186 13.781 -7.159 1.00 38.53 123 GLY A C 1
ATOM 964 O O . GLY A 1 123 ? 15.354 14.171 -7.103 1.00 38.53 123 GLY A O 1
ATOM 965 N N . ARG A 1 124 ? 13.573 13.445 -8.293 1.00 34.91 124 ARG A N 1
ATOM 966 C CA . ARG A 1 124 ? 14.047 13.890 -9.604 1.00 34.91 124 ARG A CA 1
ATOM 967 C C . ARG A 1 124 ? 13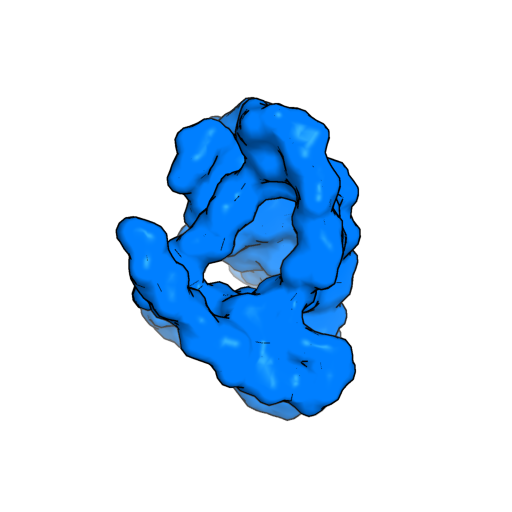.553 15.299 -9.870 1.00 34.91 124 ARG A C 1
ATOM 969 O O . ARG A 1 124 ? 12.388 15.569 -9.504 1.00 34.91 124 ARG A O 1
#